Protein AF-A0A448WX41-F1 (afdb_monomer_lite)

Sequence (122 aa):
MADKPSLCRDSTMALTVKAGKEFLAGEKLGDVRAITNQLKKSEQSFKRSTTVDKTIAEARILLGKDFKLADTTTGRTLRDRAPKPVSVTPIGSKRGIKGKKVQGVKKAKLIDADPLDDYFSD

Organism: NCBI:txid117903

pLDDT: mean 71.47, std 14.33, range [44.09, 93.88]

Radius of gyration: 33.8 Å; chains: 1; bounding box: 69×79×62 Å

Secondary structure (DSSP, 8-state):
-PPPP---PPPHHHHHHHHHHHHTTT--TTTHHHHHHHHHHHHTT--S--HHHHHHHHHHHHH-TTS-PPPTTTT-PPP-PPPPP-------------------------------------

Foldseek 3Di:
DDDDDDDDDDDPVNVVVVVVCVVCVPPPPPCPVVVVVVVCVVVVPCPPPDPVNVVVVVCCVVVPPVDDDDDPVPPDDDPDDDDDPPPCPPPDDDDDDDDDDDDDDDDDDDDPDDDPPDDDDD

Structure (mmCIF, N/CA/C/O backbone):
data_AF-A0A448WX41-F1
#
_entry.id   AF-A0A448WX41-F1
#
loop_
_atom_site.group_PDB
_atom_site.id
_atom_site.type_symbol
_atom_site.label_atom_id
_atom_site.label_alt_id
_atom_site.label_comp_id
_atom_site.label_asym_id
_atom_site.label_entity_id
_atom_site.label_seq_id
_atom_site.pdbx_PDB_ins_code
_atom_site.Cartn_x
_atom_site.Cartn_y
_atom_site.Cartn_z
_atom_site.occupancy
_atom_site.B_iso_or_equiv
_atom_site.auth_seq_id
_atom_site.auth_comp_id
_atom_site.auth_asym_id
_atom_site.auth_atom_id
_atom_site.pdbx_PDB_model_num
ATOM 1 N N . MET A 1 1 ? -52.731 32.018 34.182 1.00 48.78 1 MET A N 1
ATOM 2 C CA . MET A 1 1 ? -51.654 31.134 34.669 1.00 48.78 1 MET A CA 1
ATOM 3 C C . MET A 1 1 ? -50.558 31.206 33.628 1.00 48.78 1 MET A C 1
ATOM 5 O O . MET A 1 1 ? -50.841 30.902 32.482 1.00 48.78 1 MET A O 1
ATOM 9 N N . ALA A 1 2 ? -49.401 31.775 33.965 1.00 69.75 2 ALA A N 1
ATOM 10 C CA . ALA A 1 2 ? -48.291 31.881 33.025 1.00 69.75 2 ALA A CA 1
ATOM 11 C C . ALA A 1 2 ? -47.506 30.569 33.068 1.00 69.75 2 ALA A C 1
ATOM 13 O O . ALA A 1 2 ? -46.973 30.210 34.123 1.00 69.75 2 ALA A O 1
ATOM 14 N N . ASP A 1 3 ? -47.491 29.850 31.950 1.00 77.06 3 ASP A N 1
ATOM 15 C CA . ASP A 1 3 ? -46.747 28.605 31.821 1.00 77.06 3 ASP A CA 1
ATOM 16 C C . ASP A 1 3 ? -45.253 28.891 31.955 1.00 77.06 3 ASP A C 1
ATOM 18 O O . ASP A 1 3 ? -44.693 29.789 31.321 1.00 77.06 3 ASP A O 1
ATOM 22 N N . LYS A 1 4 ? -44.609 28.160 32.862 1.00 80.06 4 LYS A N 1
ATOM 23 C CA . LYS A 1 4 ? -43.191 28.343 33.162 1.00 80.06 4 LYS A CA 1
ATOM 24 C C . LYS A 1 4 ? -42.368 27.760 32.008 1.00 80.06 4 LYS A C 1
ATOM 26 O O . LYS A 1 4 ? -42.649 26.637 31.589 1.00 80.06 4 LYS A O 1
ATOM 31 N N . PRO A 1 5 ? -41.340 28.469 31.512 1.00 80.56 5 PRO A N 1
ATOM 32 C CA . PRO A 1 5 ? -40.504 27.958 30.436 1.00 80.56 5 PRO A CA 1
ATOM 33 C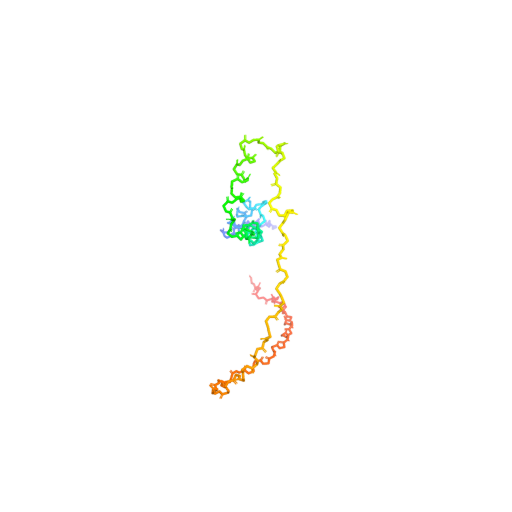 C . PRO A 1 5 ? -39.713 26.735 30.915 1.00 80.56 5 PRO A C 1
ATOM 35 O O . PRO A 1 5 ? -38.941 26.812 31.873 1.00 80.56 5 PRO A O 1
ATOM 38 N N . SER A 1 6 ? -39.903 25.603 30.236 1.00 78.56 6 SER A N 1
ATOM 39 C CA . SER A 1 6 ? -39.112 24.393 30.459 1.00 78.56 6 SER A CA 1
ATOM 40 C C . SER A 1 6 ? -37.741 24.559 29.803 1.00 78.56 6 SER A C 1
ATOM 42 O O . SER A 1 6 ? -37.610 24.545 28.580 1.00 78.56 6 SER A O 1
ATOM 44 N N . LEU A 1 7 ? -36.708 24.764 30.619 1.00 75.81 7 LEU A N 1
ATOM 45 C CA . LEU A 1 7 ? -35.321 24.800 30.161 1.00 75.81 7 LEU A CA 1
ATOM 46 C C . LEU A 1 7 ? -34.777 23.369 30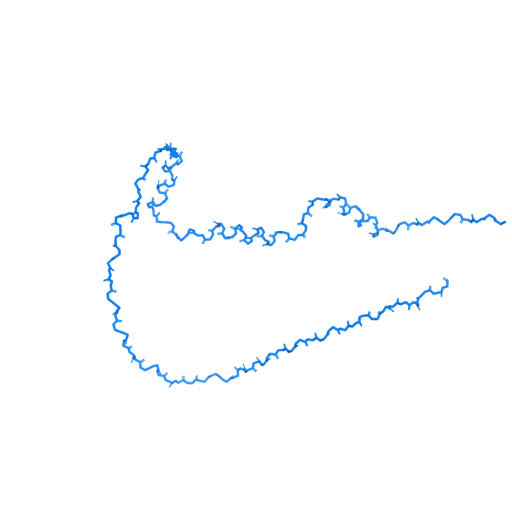.121 1.00 75.81 7 LEU A C 1
ATOM 48 O O . LEU A 1 7 ? -34.248 22.873 31.118 1.00 75.81 7 LEU A O 1
ATOM 52 N N . CYS A 1 8 ? -34.895 22.706 28.969 1.00 77.00 8 CYS A N 1
ATOM 53 C CA . CYS A 1 8 ? -34.225 21.429 28.741 1.00 77.00 8 CYS A CA 1
ATOM 54 C C . CYS A 1 8 ? -32.708 21.639 28.803 1.00 77.00 8 CYS A C 1
ATOM 56 O O . CYS A 1 8 ? -32.115 22.287 27.941 1.00 77.00 8 CYS A O 1
ATOM 58 N N . ARG A 1 9 ? -32.077 21.110 29.854 1.00 85.50 9 ARG A N 1
ATOM 59 C CA . ARG A 1 9 ? -30.620 21.051 29.949 1.00 85.50 9 ARG A CA 1
ATOM 60 C C . ARG A 1 9 ? -30.130 19.829 29.191 1.00 85.50 9 ARG A C 1
ATOM 62 O O . ARG A 1 9 ? -30.526 18.710 29.508 1.00 85.50 9 ARG A O 1
ATOM 69 N N . ASP A 1 10 ? -29.244 20.050 28.230 1.00 87.38 10 ASP A N 1
ATOM 70 C CA . ASP A 1 10 ? -28.531 18.953 27.590 1.00 87.38 10 ASP A CA 1
ATOM 71 C C . ASP A 1 10 ? -27.657 18.239 28.629 1.00 87.38 10 ASP A C 1
ATOM 73 O O . ASP A 1 10 ? -26.935 18.868 29.408 1.00 87.38 10 ASP A O 1
ATOM 77 N N . SER A 1 11 ? -27.723 16.908 28.641 1.00 92.81 11 SER A N 1
ATOM 78 C CA . SER A 1 11 ? -26.821 16.106 29.459 1.00 92.81 11 SER A CA 1
ATOM 79 C C . SER A 1 11 ? -25.395 16.200 28.915 1.00 92.81 11 SER A C 1
ATOM 81 O O . SER A 1 11 ? -25.166 16.400 27.719 1.00 92.81 11 SER A O 1
ATOM 83 N N . THR A 1 12 ? -24.412 16.003 29.789 1.00 93.12 12 THR A N 1
ATOM 84 C CA . THR A 1 12 ? -22.993 15.982 29.405 1.00 93.12 12 THR A CA 1
ATOM 85 C C . THR A 1 12 ? -22.715 14.980 28.282 1.00 93.12 12 THR A C 1
ATOM 87 O O . THR A 1 12 ? -21.948 15.286 27.375 1.00 93.12 12 THR A O 1
ATOM 90 N N . MET A 1 13 ? -23.395 13.829 28.280 1.00 93.75 13 MET A N 1
ATOM 91 C CA . MET A 1 13 ? -23.283 12.826 27.216 1.00 93.75 13 MET A CA 1
ATOM 92 C C . MET A 1 13 ? -23.858 13.312 25.875 1.00 93.75 13 MET A C 1
ATOM 94 O O . MET A 1 13 ? -23.304 13.032 24.815 1.00 93.75 13 MET A O 1
ATOM 98 N N . ALA A 1 14 ? -24.965 14.060 25.893 1.00 89.88 14 ALA A N 1
ATOM 99 C CA . ALA A 1 14 ? -25.533 14.620 24.669 1.00 89.88 14 ALA A CA 1
ATOM 100 C C . ALA A 1 14 ? -24.580 15.646 24.035 1.00 89.88 14 ALA A C 1
ATOM 102 O O . ALA A 1 14 ? -24.411 15.663 22.814 1.00 89.88 14 ALA A O 1
ATOM 103 N N . LEU A 1 15 ? -23.908 16.453 24.862 1.00 92.69 15 LEU A N 1
ATOM 104 C CA . LEU A 1 15 ? -22.913 17.424 24.408 1.00 92.69 15 LEU A CA 1
ATOM 105 C C . LEU A 1 15 ? -21.669 16.749 23.817 1.00 92.69 15 LEU A C 1
ATOM 107 O O . LEU A 1 15 ? -21.211 17.158 22.751 1.00 92.69 15 LEU A O 1
ATOM 111 N N . THR A 1 16 ? -21.148 15.687 24.441 1.00 93.88 16 THR A N 1
ATOM 112 C CA . THR A 1 16 ? -19.977 14.967 23.905 1.00 93.88 16 THR A CA 1
ATOM 113 C C . THR A 1 16 ? -20.281 14.264 22.588 1.00 93.88 16 THR A C 1
ATOM 115 O O . THR A 1 16 ? -19.435 14.251 21.697 1.00 93.88 16 THR A O 1
ATOM 118 N N . VAL A 1 17 ? -21.490 13.726 22.416 1.00 90.81 17 VAL A N 1
ATOM 119 C CA . VAL A 1 17 ? -21.910 13.117 21.146 1.00 90.81 17 VAL A CA 1
ATOM 120 C C . VAL A 1 17 ? -22.068 14.168 20.047 1.00 90.81 17 VAL A C 1
ATOM 122 O O . VAL A 1 17 ? -21.643 13.917 18.920 1.00 90.81 17 VAL A O 1
ATOM 125 N N . LYS A 1 18 ? -22.652 15.337 20.345 1.00 89.62 18 LYS A N 1
ATOM 126 C CA . LYS A 1 18 ? -22.742 16.451 19.382 1.00 89.62 18 LYS A CA 1
ATOM 127 C C . LYS A 1 18 ? -21.344 16.895 18.937 1.00 89.62 18 LYS A C 1
ATOM 129 O O . LYS A 1 18 ? -21.073 16.884 17.741 1.00 89.62 18 LYS A O 1
ATOM 134 N N . ALA A 1 19 ? -20.437 17.130 19.886 1.00 89.44 19 ALA A N 1
ATOM 135 C CA . ALA A 1 19 ? -19.048 17.476 19.590 1.00 89.44 19 ALA A CA 1
ATOM 136 C C . ALA A 1 19 ? -18.339 16.377 18.778 1.00 89.44 19 ALA A C 1
ATOM 138 O O . ALA A 1 19 ? -17.720 16.653 17.757 1.00 89.44 19 ALA A O 1
ATOM 139 N N . GLY A 1 20 ? -18.477 15.107 19.169 1.00 89.88 20 GLY A N 1
ATOM 140 C CA . GLY A 1 20 ? -17.880 13.981 18.446 1.00 89.88 20 GLY A CA 1
ATOM 141 C C . GLY A 1 20 ? -18.368 13.867 16.999 1.00 89.88 20 GLY A C 1
ATOM 142 O O . GLY A 1 20 ? -17.577 13.567 16.108 1.00 89.88 20 GLY A O 1
ATOM 143 N N . LYS A 1 21 ? -19.650 14.155 16.742 1.00 84.31 21 LYS A N 1
ATOM 144 C CA . LYS A 1 21 ? -20.205 14.201 15.380 1.00 84.31 21 LYS A CA 1
ATOM 145 C C . LYS A 1 21 ? -19.637 15.358 14.562 1.00 84.31 21 LYS A C 1
ATOM 147 O O . LYS A 1 21 ? -19.383 15.157 13.383 1.00 84.31 21 LYS A O 1
ATOM 152 N N . GLU A 1 22 ? -19.413 16.522 15.167 1.00 88.25 22 GLU A N 1
ATOM 153 C CA . GLU A 1 22 ? -18.771 17.667 14.503 1.00 88.25 22 GLU A CA 1
ATOM 154 C C . GLU A 1 22 ? -17.315 17.363 14.130 1.00 88.25 22 GLU A C 1
ATOM 156 O O . GLU A 1 22 ? -16.895 17.653 13.012 1.00 88.25 22 GLU A O 1
ATOM 161 N N . PHE A 1 23 ? -16.564 16.697 15.013 1.00 85.06 23 PHE A N 1
ATOM 162 C CA . PHE A 1 23 ? -15.184 16.287 14.727 1.00 85.06 23 PHE A CA 1
ATOM 163 C C . PHE A 1 23 ? -15.079 15.232 13.619 1.00 85.06 23 PHE A C 1
ATOM 165 O O . PHE A 1 23 ? -14.095 15.207 12.887 1.00 85.06 23 PHE A O 1
ATOM 172 N N . LEU A 1 24 ? -16.087 14.368 13.484 1.00 83.25 24 LEU A N 1
ATOM 173 C CA . LEU A 1 24 ? -16.095 13.247 12.537 1.00 83.25 24 LEU A CA 1
ATOM 174 C C . LEU A 1 24 ? -16.927 13.523 11.274 1.00 83.25 24 LEU A C 1
ATOM 176 O O . LEU A 1 24 ? -17.068 12.626 10.445 1.00 83.25 24 LEU A O 1
ATOM 180 N N . ALA A 1 25 ? -17.469 14.737 11.107 1.00 71.38 25 ALA A N 1
ATOM 181 C CA . ALA A 1 25 ? -18.545 15.095 10.169 1.00 71.38 25 ALA A CA 1
ATOM 182 C C . ALA A 1 25 ? -18.304 14.795 8.671 1.00 71.38 25 ALA A C 1
ATOM 184 O O . ALA A 1 25 ? -19.212 14.970 7.861 1.00 71.38 25 ALA A O 1
ATOM 185 N N . GLY A 1 26 ? -17.115 14.337 8.279 1.00 69.12 26 GLY A N 1
ATOM 186 C CA . GLY A 1 26 ? -16.804 13.932 6.907 1.00 69.12 26 GLY A CA 1
ATOM 187 C C . GLY A 1 26 ? -16.010 12.632 6.782 1.00 69.12 26 GLY A C 1
ATOM 188 O O . GLY A 1 26 ? -15.705 12.225 5.661 1.00 69.12 26 GLY A O 1
ATOM 189 N N . GLU A 1 27 ? -15.665 11.968 7.889 1.00 73.94 27 GLU A N 1
ATOM 190 C CA . GLU A 1 27 ? -14.822 10.774 7.846 1.00 73.94 27 GLU A CA 1
ATOM 191 C C . GLU A 1 27 ? -15.672 9.498 7.853 1.00 73.94 27 GLU A C 1
ATOM 193 O O . GLU A 1 27 ? -16.497 9.261 8.739 1.00 73.94 27 GLU A O 1
ATOM 198 N N . LYS A 1 28 ? -15.475 8.641 6.843 1.00 74.44 28 LYS A N 1
ATOM 199 C CA . LYS A 1 28 ? -16.152 7.343 6.761 1.00 74.44 28 LYS A CA 1
ATOM 200 C C . LYS A 1 28 ? -15.597 6.389 7.818 1.00 74.44 28 LYS A C 1
ATOM 202 O O . LYS A 1 28 ? -14.626 5.665 7.593 1.00 74.44 28 LYS A O 1
ATOM 207 N N . LEU A 1 29 ? -16.265 6.345 8.965 1.00 69.81 29 LEU A N 1
ATOM 208 C CA . LEU A 1 29 ? -16.042 5.342 10.003 1.00 69.81 29 LEU A CA 1
ATOM 209 C C . LEU A 1 29 ? -16.365 3.944 9.451 1.00 69.81 29 LEU A C 1
ATOM 211 O O . LEU A 1 29 ? -17.525 3.557 9.344 1.00 69.81 29 LEU A O 1
ATOM 215 N N . GLY A 1 30 ? -15.335 3.179 9.088 1.00 71.25 30 GLY A N 1
ATOM 216 C CA . GLY A 1 30 ? -15.483 1.774 8.684 1.00 71.25 30 GLY A CA 1
ATOM 217 C C . GLY A 1 30 ? -14.617 1.338 7.506 1.00 71.25 30 GLY A C 1
ATOM 218 O O . GLY A 1 30 ? -14.307 0.149 7.389 1.00 71.25 30 GLY A O 1
ATOM 219 N N . ASP A 1 31 ? -14.132 2.277 6.692 1.00 70.06 31 ASP A N 1
ATOM 220 C CA . ASP A 1 31 ? -13.353 1.938 5.495 1.00 70.06 31 ASP A CA 1
ATOM 221 C C . ASP A 1 31 ? -11.920 1.501 5.816 1.00 70.06 31 ASP A C 1
ATOM 223 O O . ASP A 1 31 ? -11.270 0.882 4.982 1.00 70.06 31 ASP A O 1
ATOM 227 N N . VAL A 1 32 ? -11.431 1.702 7.043 1.00 75.44 32 VAL A N 1
ATOM 228 C CA . VAL A 1 32 ? -10.064 1.330 7.453 1.00 75.44 32 VAL A CA 1
ATOM 229 C C . VAL A 1 32 ? -9.765 -0.153 7.189 1.00 75.44 32 VAL A C 1
ATOM 231 O O . VAL A 1 32 ? -8.664 -0.505 6.759 1.00 75.44 32 VAL A O 1
ATOM 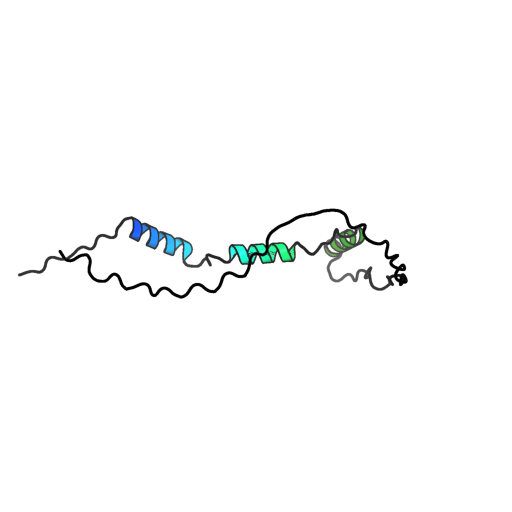234 N N . ARG A 1 33 ? -10.748 -1.050 7.364 1.00 76.44 33 ARG A N 1
ATOM 235 C CA . ARG A 1 33 ? -10.595 -2.486 7.048 1.00 76.44 33 ARG A CA 1
ATOM 236 C C . ARG A 1 33 ? -10.588 -2.761 5.542 1.00 76.44 33 ARG A C 1
ATOM 238 O O . ARG A 1 33 ? -9.863 -3.640 5.079 1.00 76.44 33 ARG A O 1
ATOM 245 N N . ALA A 1 34 ? -11.377 -2.019 4.772 1.00 76.12 34 ALA A N 1
ATOM 246 C CA . ALA A 1 34 ? -11.381 -2.118 3.316 1.00 76.12 34 ALA A CA 1
ATOM 247 C C . ALA A 1 34 ? -10.064 -1.584 2.729 1.00 76.12 34 ALA A C 1
ATOM 249 O O . ALA A 1 34 ? -9.434 -2.269 1.925 1.00 76.12 34 ALA A O 1
ATOM 250 N N . ILE A 1 35 ? -9.598 -0.434 3.216 1.00 78.19 35 ILE A N 1
ATOM 251 C CA . ILE A 1 35 ? -8.340 0.220 2.844 1.00 78.19 35 ILE A CA 1
ATOM 252 C C . ILE A 1 35 ? -7.147 -0.675 3.196 1.00 78.19 35 ILE A C 1
ATOM 254 O O . ILE A 1 35 ? -6.303 -0.931 2.345 1.00 78.19 35 ILE A O 1
ATOM 258 N N . THR A 1 36 ? -7.096 -1.249 4.403 1.00 77.44 36 THR A N 1
ATOM 259 C CA . THR A 1 36 ? -6.009 -2.179 4.780 1.00 77.44 36 THR A CA 1
ATOM 260 C C . THR A 1 36 ? -5.996 -3.453 3.937 1.00 77.44 36 THR A C 1
ATOM 262 O O . THR A 1 36 ? -4.923 -3.950 3.601 1.00 77.44 36 THR A O 1
ATOM 265 N N . ASN A 1 37 ? -7.157 -3.976 3.536 1.00 77.75 37 ASN A N 1
ATOM 266 C CA . ASN A 1 37 ? -7.223 -5.112 2.615 1.00 77.75 37 ASN A CA 1
ATOM 267 C C . ASN A 1 37 ? -6.794 -4.743 1.187 1.00 77.75 37 ASN A C 1
ATOM 269 O O . ASN A 1 37 ? -6.190 -5.571 0.506 1.00 77.75 37 ASN A O 1
ATOM 273 N N . GLN A 1 38 ? -7.091 -3.528 0.727 1.00 77.12 38 GLN A N 1
ATOM 274 C CA . GLN A 1 38 ? -6.637 -3.023 -0.571 1.00 77.12 38 GLN A CA 1
ATOM 275 C C . GLN A 1 38 ? -5.121 -2.795 -0.581 1.00 77.12 38 GLN A C 1
ATOM 277 O O . GLN A 1 38 ? -4.458 -3.282 -1.492 1.00 77.12 38 GLN A O 1
ATOM 282 N N . LEU A 1 39 ? -4.571 -2.178 0.469 1.00 73.75 39 LEU A N 1
ATOM 283 C CA . LEU A 1 39 ? -3.130 -1.972 0.656 1.00 73.75 39 LEU A CA 1
ATOM 284 C C . LEU A 1 39 ? -2.366 -3.300 0.692 1.00 73.75 39 LEU A C 1
ATOM 286 O O . LEU A 1 39 ? -1.390 -3.480 -0.033 1.00 73.75 39 LEU A O 1
ATOM 290 N N . LYS A 1 40 ? -2.865 -4.281 1.457 1.00 74.19 40 LYS A N 1
ATOM 291 C CA . LYS A 1 40 ? -2.279 -5.628 1.473 1.00 74.19 40 LYS A CA 1
ATOM 292 C C . LYS A 1 40 ? -2.301 -6.251 0.087 1.00 74.19 40 LYS A C 1
ATOM 294 O O . LYS A 1 40 ? -1.268 -6.712 -0.367 1.00 74.19 40 LYS A O 1
ATOM 299 N N . LYS A 1 41 ? -3.427 -6.204 -0.633 1.00 68.12 41 LYS A N 1
ATOM 300 C CA . LYS A 1 41 ? -3.516 -6.738 -2.005 1.00 68.12 41 LYS A CA 1
ATOM 301 C C . LYS A 1 41 ? -2.589 -6.024 -2.993 1.00 68.12 41 LYS A C 1
ATOM 303 O O . LYS A 1 41 ? -2.061 -6.697 -3.875 1.00 68.12 41 LYS A O 1
ATOM 308 N N . SER A 1 42 ? -2.358 -4.717 -2.847 1.00 63.88 42 SER A N 1
ATOM 309 C CA . SER A 1 42 ? -1.368 -4.001 -3.662 1.00 63.88 42 SER A CA 1
ATOM 310 C C . SER A 1 42 ? 0.076 -4.376 -3.316 1.00 63.88 42 SER A C 1
ATOM 312 O O . SER A 1 42 ? 0.917 -4.403 -4.208 1.00 63.88 42 SER A O 1
ATOM 314 N N . GLU A 1 43 ? 0.367 -4.745 -2.066 1.00 61.06 43 GLU A N 1
ATOM 315 C CA . GLU A 1 43 ? 1.703 -5.196 -1.651 1.00 61.06 43 GLU A CA 1
ATOM 316 C C . GLU A 1 43 ? 1.959 -6.693 -1.923 1.00 61.06 43 GLU A C 1
ATOM 318 O O . GLU A 1 43 ? 3.105 -7.117 -2.081 1.00 61.06 43 GLU A O 1
ATOM 323 N N . GLN A 1 44 ? 0.913 -7.520 -2.032 1.00 54.88 44 GLN A N 1
ATOM 324 C CA . GLN A 1 44 ? 1.040 -8.985 -2.003 1.00 54.88 44 GLN A CA 1
ATOM 325 C C . GLN A 1 44 ? 1.418 -9.673 -3.322 1.00 54.88 44 GLN A C 1
ATOM 327 O O . GLN A 1 44 ? 1.368 -10.902 -3.381 1.00 54.88 44 GLN A O 1
ATOM 332 N N . SER A 1 45 ? 1.804 -8.957 -4.381 1.00 51.84 45 SER A N 1
ATOM 333 C CA . SER A 1 45 ? 2.122 -9.611 -5.666 1.00 51.84 45 SER A CA 1
ATOM 334 C C . SER A 1 45 ? 3.584 -9.573 -6.098 1.00 51.84 45 SER A C 1
ATOM 336 O O . SER A 1 45 ? 3.917 -10.149 -7.133 1.00 51.84 45 SER A O 1
ATOM 338 N N . PHE A 1 46 ? 4.499 -9.053 -5.279 1.00 54.59 46 PHE A N 1
ATOM 339 C CA . PHE A 1 46 ? 5.923 -9.284 -5.517 1.00 54.59 46 PHE A CA 1
ATOM 340 C C . PHE A 1 46 ? 6.326 -10.635 -4.915 1.00 54.59 46 PHE A C 1
ATOM 342 O O . PHE A 1 46 ? 6.951 -10.715 -3.856 1.00 54.59 46 PHE A O 1
ATOM 349 N N . LYS A 1 47 ? 5.981 -11.739 -5.600 1.00 66.94 47 LYS A N 1
ATOM 350 C CA . LYS A 1 47 ? 6.747 -12.994 -5.456 1.00 66.94 47 LYS A CA 1
ATOM 351 C C . LYS A 1 47 ? 8.213 -12.586 -5.555 1.00 66.94 47 LYS A C 1
ATOM 353 O O . LYS A 1 47 ? 8.526 -11.946 -6.551 1.00 66.94 47 LYS A O 1
ATOM 358 N N . ARG A 1 48 ? 9.032 -12.870 -4.523 1.00 68.38 48 ARG A N 1
ATOM 359 C CA . ARG A 1 48 ? 10.443 -12.436 -4.384 1.00 68.38 48 ARG A CA 1
ATOM 360 C C . ARG A 1 48 ? 11.021 -12.047 -5.741 1.00 68.38 48 ARG A C 1
ATOM 362 O O . ARG A 1 48 ? 11.335 -12.937 -6.531 1.00 68.38 48 ARG A O 1
ATOM 369 N N . SER A 1 49 ? 11.042 -10.743 -6.022 1.00 68.38 49 SER A N 1
ATOM 370 C CA . SER A 1 49 ? 11.401 -10.256 -7.349 1.00 68.38 49 SER A CA 1
ATOM 371 C C . SER A 1 49 ? 12.779 -10.793 -7.698 1.00 68.38 49 SER A C 1
ATOM 373 O O . SER A 1 49 ? 13.684 -10.808 -6.850 1.00 68.38 49 SER A O 1
ATOM 375 N N . THR A 1 50 ? 12.926 -11.308 -8.917 1.00 82.12 50 THR A N 1
ATOM 376 C CA . THR A 1 50 ? 14.237 -11.776 -9.350 1.00 82.12 50 T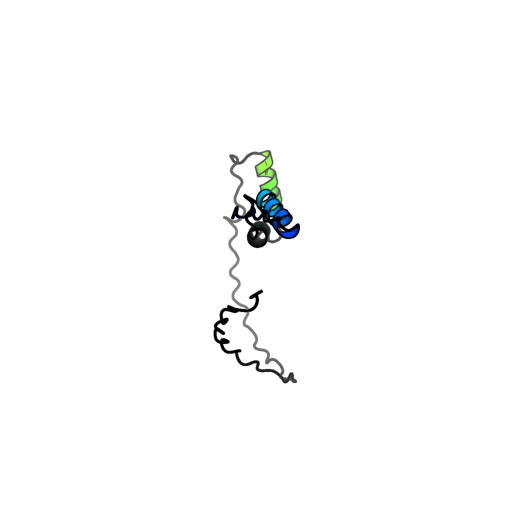HR A CA 1
ATOM 377 C C . THR A 1 50 ? 15.169 -10.569 -9.420 1.00 82.12 50 THR A C 1
ATOM 379 O O . THR A 1 50 ? 14.722 -9.434 -9.590 1.00 82.12 50 THR A O 1
ATOM 382 N N . THR A 1 51 ? 16.474 -10.778 -9.258 1.00 87.31 51 THR A N 1
ATOM 383 C CA . THR A 1 51 ? 17.450 -9.676 -9.289 1.00 87.31 51 THR A CA 1
ATOM 384 C C . THR A 1 51 ? 17.335 -8.853 -10.578 1.00 87.31 51 THR A C 1
ATOM 386 O O . THR A 1 51 ? 17.478 -7.637 -10.540 1.00 87.31 51 THR A O 1
ATOM 389 N N . VAL A 1 52 ? 16.971 -9.503 -11.690 1.00 84.44 52 VAL A N 1
ATOM 390 C CA . VAL A 1 52 ? 16.739 -8.855 -12.986 1.00 84.44 52 VAL A CA 1
ATOM 391 C C . VAL A 1 52 ? 15.547 -7.889 -12.934 1.00 84.44 52 VAL A C 1
ATOM 393 O O . VAL A 1 52 ? 15.648 -6.760 -13.411 1.00 84.44 52 VAL A O 1
ATOM 396 N N . ASP A 1 53 ? 14.445 -8.266 -12.282 1.00 85.12 53 ASP A N 1
ATOM 397 C CA . ASP A 1 53 ? 13.268 -7.394 -12.151 1.00 85.12 53 ASP A CA 1
ATOM 398 C C . ASP A 1 53 ? 13.588 -6.128 -11.343 1.00 85.12 53 ASP A C 1
ATOM 400 O O . ASP A 1 53 ? 13.112 -5.040 -11.670 1.00 85.12 53 ASP A O 1
ATOM 404 N N . LYS A 1 54 ? 14.437 -6.257 -10.313 1.00 88.06 54 LYS A N 1
ATOM 405 C CA . LYS A 1 54 ? 14.913 -5.117 -9.511 1.00 88.06 54 LYS A CA 1
ATOM 406 C C . LYS A 1 54 ? 15.757 -4.163 -10.349 1.00 88.06 54 LYS A C 1
ATOM 408 O O . LYS A 1 54 ? 15.473 -2.971 -10.372 1.00 88.06 54 LYS A O 1
ATOM 413 N N . THR A 1 55 ? 16.708 -4.695 -11.118 1.00 89.00 55 THR A N 1
ATOM 414 C CA . THR A 1 55 ? 17.529 -3.871 -12.019 1.00 89.00 55 THR A CA 1
ATOM 415 C C . THR A 1 55 ? 16.695 -3.162 -13.087 1.00 89.00 55 THR A C 1
ATOM 417 O O . THR A 1 55 ? 16.973 -2.014 -13.416 1.00 89.00 55 THR A O 1
ATOM 420 N N . ILE A 1 56 ? 15.624 -3.788 -13.591 1.00 86.75 56 ILE A N 1
ATOM 421 C CA . ILE A 1 56 ? 14.703 -3.152 -14.547 1.00 86.75 56 ILE A CA 1
ATOM 422 C C . ILE A 1 56 ? 13.927 -2.011 -13.880 1.00 86.75 56 ILE A C 1
ATOM 424 O O . ILE A 1 56 ? 13.734 -0.960 -14.491 1.00 86.75 56 ILE A O 1
ATOM 428 N N . ALA A 1 57 ? 13.473 -2.198 -12.638 1.00 85.94 57 ALA A N 1
ATOM 429 C CA . ALA A 1 57 ? 12.771 -1.157 -11.894 1.00 85.94 57 ALA A CA 1
ATOM 430 C C . ALA A 1 57 ? 13.670 0.063 -11.631 1.00 85.94 57 ALA A C 1
ATOM 432 O O . ALA A 1 57 ? 13.245 1.190 -11.874 1.00 85.94 57 ALA A O 1
ATOM 433 N N . GLU A 1 58 ? 14.917 -0.159 -11.217 1.00 88.62 58 GLU A N 1
ATOM 434 C CA . GLU A 1 58 ? 15.912 0.903 -11.016 1.00 88.62 58 GLU A CA 1
ATOM 435 C C . GLU A 1 58 ? 16.247 1.621 -12.330 1.00 88.62 58 GLU A C 1
ATOM 437 O O . GLU A 1 58 ? 16.230 2.850 -12.399 1.00 88.62 58 GLU A O 1
ATOM 442 N N . ALA A 1 59 ? 16.452 0.868 -13.413 1.00 88.94 59 ALA A N 1
ATOM 443 C CA . ALA A 1 59 ? 16.733 1.431 -14.729 1.00 88.94 59 ALA A CA 1
ATOM 444 C C . ALA A 1 59 ? 15.584 2.306 -15.255 1.00 88.94 59 ALA A C 1
ATOM 446 O O . ALA A 1 59 ? 15.840 3.364 -15.820 1.00 88.94 59 ALA A O 1
ATOM 447 N N . ARG A 1 60 ? 14.319 1.929 -15.026 1.00 88.06 60 ARG A N 1
ATOM 448 C CA . ARG A 1 60 ? 13.156 2.757 -15.406 1.00 88.06 60 ARG A CA 1
ATOM 449 C C . ARG A 1 60 ? 13.108 4.096 -14.674 1.00 88.06 60 ARG A C 1
ATOM 451 O O . ARG A 1 60 ? 12.592 5.063 -15.226 1.00 88.06 60 ARG A O 1
ATOM 458 N N . ILE A 1 61 ? 13.611 4.149 -13.442 1.00 90.75 61 ILE A N 1
ATOM 459 C CA . ILE A 1 61 ? 13.695 5.393 -12.668 1.00 90.75 61 ILE A CA 1
ATOM 460 C C . ILE A 1 61 ? 14.800 6.290 -13.240 1.00 90.75 61 ILE A C 1
ATOM 462 O O . ILE A 1 61 ? 14.588 7.489 -13.385 1.00 90.75 61 ILE A O 1
ATOM 466 N N . LEU A 1 62 ? 15.948 5.712 -13.603 1.00 91.06 62 LEU A N 1
ATOM 467 C CA . LEU A 1 62 ? 17.111 6.458 -14.097 1.00 91.06 62 LEU A CA 1
ATOM 468 C C . LEU A 1 62 ? 16.974 6.932 -15.551 1.00 91.06 62 LEU A C 1
ATOM 470 O O . LEU A 1 62 ? 17.336 8.059 -15.867 1.00 91.06 62 LEU A O 1
ATOM 474 N N . LEU A 1 63 ? 16.479 6.067 -16.438 1.00 90.31 63 LEU A N 1
ATOM 475 C CA . LEU A 1 63 ? 16.404 6.312 -17.886 1.00 90.31 63 LEU A CA 1
ATOM 476 C C . LEU A 1 63 ? 15.038 6.859 -18.332 1.00 90.31 63 LEU A C 1
ATOM 478 O O . LEU A 1 63 ? 14.872 7.224 -19.493 1.00 90.31 63 LEU A O 1
ATOM 482 N N . GLY A 1 64 ? 14.060 6.912 -17.423 1.00 84.50 64 GLY A N 1
ATOM 483 C CA . GLY A 1 64 ? 12.687 7.295 -17.733 1.00 84.50 64 GLY A CA 1
ATOM 484 C C . GLY A 1 64 ? 11.885 6.184 -18.423 1.00 84.50 64 GLY A C 1
ATOM 485 O O . GLY A 1 64 ? 12.403 5.149 -18.843 1.00 84.50 64 GLY A O 1
ATOM 486 N N . LYS A 1 65 ? 10.567 6.392 -18.523 1.00 81.12 65 LYS A N 1
ATOM 487 C CA . LYS A 1 65 ? 9.613 5.404 -19.070 1.00 81.12 65 LYS A CA 1
ATOM 488 C C . LYS A 1 65 ? 9.703 5.242 -20.589 1.00 81.12 65 LYS A C 1
ATOM 490 O O . LYS A 1 65 ? 9.210 4.248 -21.116 1.00 81.12 65 LYS A O 1
ATOM 495 N N . ASP A 1 66 ? 10.327 6.199 -21.265 1.00 82.06 66 ASP A N 1
ATOM 496 C CA . ASP A 1 66 ? 10.405 6.248 -22.726 1.00 82.06 66 ASP A CA 1
ATOM 497 C C . ASP A 1 66 ? 11.466 5.285 -23.278 1.00 82.06 66 ASP A C 1
ATOM 499 O O . ASP A 1 66 ? 11.446 4.920 -24.457 1.00 82.06 66 ASP A O 1
ATOM 503 N N . PHE A 1 67 ? 12.369 4.810 -22.413 1.00 79.75 67 PHE A N 1
ATOM 504 C CA . PHE A 1 67 ? 13.375 3.827 -22.773 1.00 79.75 67 PHE A CA 1
ATOM 505 C C . PHE A 1 67 ? 12.768 2.416 -22.792 1.00 79.75 67 PHE A C 1
ATOM 507 O O . PHE A 1 67 ? 12.354 1.867 -21.767 1.00 79.75 67 PHE A O 1
ATOM 514 N N . LYS A 1 68 ? 12.716 1.801 -23.979 1.00 81.44 68 LYS A N 1
ATOM 515 C CA . LYS A 1 68 ? 12.191 0.441 -24.164 1.00 81.44 68 LYS A CA 1
ATOM 516 C C . LYS A 1 68 ? 13.188 -0.589 -23.630 1.00 81.44 68 LYS A C 1
ATOM 518 O O . LYS A 1 68 ? 14.105 -0.998 -24.336 1.00 81.44 68 LYS A O 1
ATOM 523 N N . LEU A 1 69 ? 13.004 -1.018 -22.382 1.00 76.75 69 LEU A N 1
ATOM 524 C CA . LEU A 1 69 ? 13.745 -2.148 -21.820 1.00 76.75 69 LEU A CA 1
ATOM 525 C C . LEU A 1 69 ? 13.218 -3.470 -22.394 1.00 76.75 69 LEU A C 1
ATOM 527 O O . LEU A 1 69 ? 12.008 -3.661 -22.515 1.00 76.75 69 LEU A O 1
ATOM 5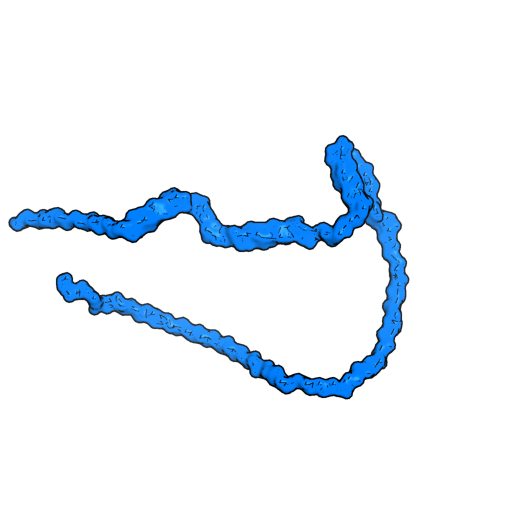31 N N . ALA A 1 70 ? 14.135 -4.379 -22.730 1.00 73.88 70 ALA A N 1
ATOM 532 C CA . ALA A 1 70 ? 13.796 -5.701 -23.243 1.00 73.88 70 ALA A CA 1
ATOM 533 C C . ALA A 1 70 ? 12.983 -6.507 -22.215 1.00 73.88 70 ALA A C 1
ATOM 535 O O . ALA A 1 70 ? 13.314 -6.540 -21.028 1.00 73.88 70 ALA A O 1
ATOM 536 N N . ASP A 1 71 ? 11.923 -7.167 -22.682 1.00 75.94 71 ASP A N 1
ATOM 537 C CA . ASP A 1 71 ? 11.074 -8.015 -21.848 1.00 75.94 71 ASP A CA 1
ATOM 538 C C . ASP A 1 71 ? 11.751 -9.372 -21.613 1.00 75.94 71 ASP A C 1
ATOM 540 O O . ASP A 1 71 ? 11.980 -10.151 -22.542 1.00 75.94 71 ASP A O 1
ATOM 544 N N . THR A 1 72 ? 12.045 -9.662 -20.348 1.00 74.69 72 THR A N 1
ATOM 545 C CA . THR A 1 72 ? 12.749 -10.869 -19.893 1.00 74.69 72 THR A CA 1
ATOM 546 C C . THR A 1 72 ? 11.930 -12.151 -20.044 1.00 74.69 72 THR A C 1
ATOM 548 O O . THR A 1 72 ? 12.469 -13.249 -19.872 1.00 74.69 72 THR A O 1
ATOM 551 N N . THR A 1 73 ? 10.640 -12.042 -20.364 1.00 73.69 73 THR A N 1
ATOM 552 C CA . THR A 1 73 ? 9.721 -13.182 -20.460 1.00 73.69 73 THR A CA 1
ATOM 553 C C . THR A 1 73 ? 9.478 -13.657 -21.891 1.00 73.69 73 THR A C 1
ATOM 555 O O . THR A 1 73 ? 9.213 -14.840 -22.096 1.00 73.69 73 THR A O 1
ATOM 558 N N . THR A 1 74 ? 9.656 -12.786 -22.888 1.00 76.69 74 THR A N 1
ATOM 559 C CA . THR A 1 74 ? 9.277 -13.047 -24.293 1.00 76.69 74 THR A CA 1
ATOM 560 C C . THR A 1 74 ? 10.002 -14.222 -24.958 1.00 76.69 74 THR A C 1
ATOM 562 O O . THR A 1 74 ? 9.451 -14.841 -25.862 1.00 76.69 74 THR A O 1
ATOM 565 N N . GLY A 1 75 ? 11.206 -14.579 -24.504 1.00 70.69 75 GLY A N 1
ATO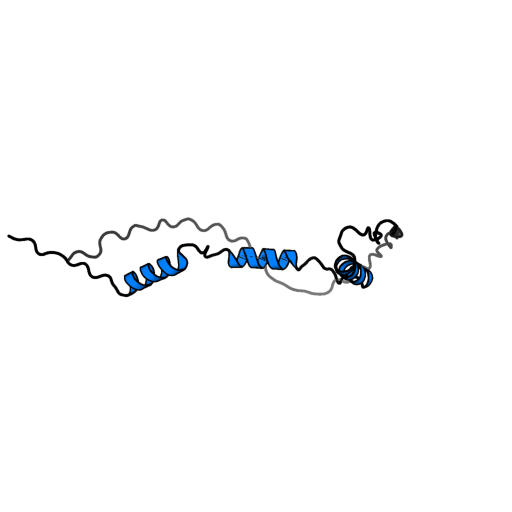M 566 C CA . GLY A 1 75 ? 11.987 -15.697 -25.056 1.00 70.69 75 GLY A CA 1
ATOM 567 C C . GLY A 1 75 ? 12.016 -16.959 -24.192 1.00 70.69 75 GLY A C 1
ATOM 568 O O . GLY A 1 75 ? 12.703 -17.922 -24.532 1.00 70.69 75 GLY A O 1
ATOM 569 N N . ARG A 1 76 ? 11.338 -16.969 -23.039 1.00 71.88 76 ARG A N 1
ATOM 570 C CA . ARG A 1 76 ? 11.516 -18.018 -22.029 1.00 71.88 76 ARG A CA 1
ATOM 571 C C . ARG A 1 76 ? 10.439 -19.089 -22.169 1.00 71.88 76 ARG A C 1
ATOM 573 O O . ARG A 1 76 ? 9.463 -19.106 -21.426 1.00 71.88 76 ARG A O 1
ATOM 580 N N . THR A 1 77 ? 10.623 -20.011 -23.108 1.00 77.44 77 THR A N 1
ATOM 581 C CA . THR A 1 77 ? 9.771 -21.203 -23.174 1.00 77.44 77 THR A CA 1
ATOM 582 C C . THR A 1 77 ? 10.118 -22.140 -22.015 1.00 77.44 77 THR A C 1
ATOM 584 O O . THR A 1 77 ? 11.283 -22.467 -21.761 1.00 77.44 77 THR A O 1
ATOM 587 N N . LEU A 1 78 ? 9.107 -22.539 -21.242 1.00 75.62 78 LEU A N 1
ATOM 588 C CA . LEU A 1 78 ? 9.283 -23.593 -20.250 1.00 75.62 78 LEU A CA 1
ATOM 589 C C . LEU A 1 78 ? 9.499 -24.906 -21.000 1.00 75.62 78 LEU A C 1
ATOM 591 O O . LEU A 1 78 ? 8.795 -25.206 -21.958 1.00 75.62 78 LEU A O 1
ATOM 595 N N . ARG A 1 79 ? 10.484 -25.698 -20.568 1.00 80.50 79 ARG A N 1
ATOM 596 C CA . ARG A 1 79 ? 10.600 -27.074 -21.051 1.00 80.50 79 ARG A CA 1
ATOM 597 C C . ARG A 1 79 ? 9.388 -27.842 -20.544 1.00 80.50 79 ARG A C 1
ATOM 599 O O . ARG A 1 79 ? 9.245 -27.987 -19.327 1.00 80.50 79 ARG A O 1
ATOM 606 N N . ASP A 1 80 ? 8.577 -28.352 -21.460 1.00 79.06 80 ASP A N 1
ATOM 607 C CA . ASP A 1 80 ? 7.491 -29.264 -21.130 1.00 79.06 80 ASP A CA 1
ATOM 608 C C . ASP A 1 80 ? 8.089 -30.518 -20.497 1.00 79.06 80 ASP A C 1
ATOM 610 O O . ASP A 1 80 ? 8.714 -31.362 -21.142 1.00 79.06 80 ASP A O 1
ATOM 614 N N . ARG A 1 81 ? 7.972 -30.608 -19.173 1.00 80.12 81 ARG A N 1
ATOM 615 C CA . ARG A 1 81 ? 8.315 -31.825 -18.449 1.00 80.12 81 ARG A CA 1
ATOM 616 C C . ARG A 1 81 ? 7.091 -32.718 -18.491 1.00 80.12 81 ARG A C 1
ATOM 618 O O . ARG A 1 81 ? 6.067 -32.368 -17.909 1.00 80.12 81 ARG A O 1
ATOM 625 N N . ALA A 1 82 ? 7.223 -33.876 -19.133 1.00 81.94 82 ALA A N 1
ATOM 626 C CA . ALA A 1 82 ? 6.239 -34.939 -19.002 1.00 81.94 82 ALA A CA 1
ATOM 627 C C . ALA A 1 82 ? 5.972 -35.201 -17.504 1.00 81.94 82 ALA A C 1
ATOM 629 O O . ALA A 1 82 ? 6.927 -35.216 -16.710 1.00 81.94 82 ALA A O 1
ATOM 630 N N . PRO A 1 83 ? 4.703 -35.363 -17.090 1.00 80.31 83 PRO A N 1
ATOM 631 C CA . PRO A 1 83 ? 4.383 -35.648 -15.702 1.00 80.31 83 PRO A CA 1
ATOM 632 C C . PRO A 1 83 ? 5.093 -36.939 -15.296 1.00 80.31 83 PRO A C 1
ATOM 634 O O . PRO A 1 83 ? 4.984 -37.962 -15.973 1.00 80.31 83 PRO A O 1
ATOM 637 N N . LYS A 1 84 ? 5.856 -36.892 -14.198 1.00 78.56 84 LYS A N 1
ATOM 638 C CA . LYS A 1 84 ? 6.454 -38.108 -13.642 1.00 78.56 84 LYS A CA 1
ATOM 639 C C . LYS A 1 84 ? 5.313 -39.067 -13.283 1.00 78.56 84 LYS A C 1
ATOM 641 O O . LYS A 1 84 ? 4.346 -38.606 -12.672 1.00 78.56 84 LYS A O 1
ATOM 646 N N . PRO A 1 85 ? 5.406 -40.362 -13.632 1.00 78.06 85 PRO A N 1
ATOM 647 C CA . PRO A 1 85 ? 4.391 -41.325 -13.242 1.00 78.06 85 PRO A CA 1
ATOM 648 C C . PRO A 1 85 ? 4.283 -41.309 -11.718 1.00 78.06 85 PRO A C 1
ATOM 650 O O . PRO A 1 85 ? 5.275 -41.486 -11.008 1.00 78.06 85 PRO A O 1
ATOM 653 N N . VAL A 1 86 ? 3.081 -41.021 -11.225 1.00 76.12 86 VAL A N 1
ATOM 654 C CA . VAL A 1 86 ? 2.778 -41.045 -9.798 1.00 76.12 86 VAL A CA 1
ATOM 655 C C . VAL A 1 86 ? 2.810 -42.514 -9.393 1.00 76.12 86 VAL A C 1
ATOM 657 O O . VAL A 1 86 ? 1.874 -43.257 -9.679 1.00 76.12 86 VAL A O 1
ATOM 660 N N . SER A 1 87 ? 3.908 -42.974 -8.792 1.00 75.69 87 SER A N 1
ATOM 661 C CA . SER A 1 87 ? 3.908 -44.281 -8.149 1.00 75.69 87 SER A CA 1
ATOM 662 C C . SER A 1 87 ? 2.952 -44.193 -6.965 1.00 75.69 87 SER A C 1
ATOM 664 O O . SER A 1 87 ? 3.202 -43.499 -5.980 1.00 75.69 87 SER A O 1
ATOM 666 N N . VAL A 1 88 ? 1.806 -44.858 -7.094 1.00 66.75 88 VAL A N 1
ATOM 667 C CA . VAL A 1 88 ? 0.847 -45.042 -6.008 1.00 66.75 88 VAL A CA 1
ATOM 668 C C . VAL A 1 88 ? 1.496 -46.002 -5.018 1.00 66.75 88 VAL A C 1
ATOM 670 O O . VAL A 1 88 ? 1.278 -47.209 -5.063 1.00 66.75 88 VAL A O 1
ATOM 673 N N . THR A 1 89 ? 2.361 -45.494 -4.144 1.00 67.88 89 THR A N 1
ATOM 674 C CA . THR A 1 89 ? 2.689 -46.234 -2.931 1.00 67.88 89 THR A CA 1
ATOM 675 C C . THR A 1 89 ? 1.432 -46.212 -2.060 1.00 67.88 89 THR A C 1
ATOM 677 O O . THR A 1 89 ? 0.898 -45.133 -1.784 1.00 67.88 89 THR A O 1
ATOM 680 N N . PRO A 1 90 ? 0.884 -47.375 -1.666 1.00 62.22 90 PRO A N 1
ATOM 681 C CA . PRO A 1 90 ? -0.280 -47.402 -0.802 1.00 62.22 90 PRO A CA 1
ATOM 682 C C . PRO A 1 90 ? 0.086 -46.717 0.513 1.00 62.22 90 PRO A C 1
ATOM 684 O O . PRO A 1 90 ? 0.988 -47.147 1.233 1.00 62.22 90 PRO A O 1
ATOM 687 N N . ILE A 1 91 ? -0.616 -45.618 0.794 1.00 58.28 91 ILE A N 1
ATOM 688 C CA . ILE A 1 91 ? -0.597 -44.922 2.076 1.00 58.28 91 ILE A CA 1
ATOM 689 C C . ILE A 1 91 ? -0.939 -45.966 3.134 1.00 58.28 91 ILE A C 1
ATOM 691 O O . ILE A 1 91 ? -2.075 -46.433 3.226 1.00 58.28 91 ILE A O 1
ATOM 695 N N . GLY A 1 92 ? 0.077 -46.375 3.893 1.00 53.12 92 GLY A N 1
ATOM 696 C CA . GLY A 1 92 ? -0.070 -47.310 4.990 1.00 53.12 92 GLY A CA 1
ATOM 697 C C . GLY A 1 92 ? -1.132 -46.796 5.951 1.00 53.12 92 GLY A C 1
ATOM 698 O O . GLY A 1 92 ? -0.938 -45.807 6.656 1.00 53.12 92 GLY A O 1
ATOM 699 N N . SER A 1 93 ? -2.268 -47.482 5.984 1.00 55.16 93 SER A N 1
ATOM 700 C CA . SER A 1 93 ? -3.291 -47.311 7.000 1.00 55.16 93 SER A CA 1
ATOM 701 C C . SER A 1 93 ? -2.670 -47.598 8.363 1.00 55.16 93 SER A C 1
ATOM 703 O O . SER A 1 93 ? -2.305 -48.745 8.626 1.00 55.16 93 SER A O 1
ATOM 705 N N . LYS A 1 94 ? -2.566 -46.603 9.249 1.00 56.16 94 LYS A N 1
ATOM 706 C CA . LYS A 1 94 ? -2.480 -46.850 10.695 1.00 56.16 94 LYS A CA 1
ATOM 707 C C . LYS A 1 94 ? -2.858 -45.604 11.511 1.00 56.16 94 LYS A C 1
ATOM 709 O O . LYS A 1 94 ? -2.050 -44.715 11.724 1.00 56.16 94 LYS A O 1
ATOM 714 N N . ARG A 1 95 ? -4.072 -45.702 12.071 1.00 49.34 95 ARG A N 1
ATOM 715 C CA . ARG A 1 95 ? -4.495 -45.272 13.421 1.00 49.34 95 ARG A CA 1
ATOM 716 C C . ARG A 1 95 ? -4.905 -43.801 13.640 1.00 49.34 95 ARG A C 1
ATOM 718 O O . ARG A 1 95 ? -4.122 -42.978 14.077 1.00 49.34 95 ARG A O 1
ATOM 725 N N . GLY A 1 96 ? -6.215 -43.568 13.490 1.00 50.78 96 GLY A N 1
ATOM 726 C CA . GLY A 1 96 ? -7.096 -43.172 14.600 1.00 50.78 96 GLY A CA 1
ATOM 727 C C . GLY A 1 96 ? -7.081 -41.717 15.077 1.00 50.78 96 GLY A C 1
ATOM 728 O O . GLY A 1 96 ? -6.349 -41.389 15.999 1.00 50.78 96 GLY A O 1
ATOM 729 N N . ILE A 1 97 ? -8.036 -40.911 14.598 1.00 49.75 97 ILE A N 1
ATOM 730 C CA . ILE A 1 97 ? -8.594 -39.781 15.362 1.00 49.75 97 ILE A CA 1
ATOM 731 C C . ILE A 1 97 ? -10.122 -39.842 15.237 1.00 49.75 97 ILE A C 1
ATOM 733 O O . ILE A 1 97 ? -10.687 -39.686 14.156 1.00 49.75 97 ILE A O 1
ATOM 737 N N . LYS A 1 98 ? -10.790 -40.148 16.354 1.00 50.59 98 LYS A N 1
ATOM 738 C CA . LYS A 1 98 ? -12.249 -40.097 16.509 1.00 50.59 98 LYS A CA 1
ATOM 739 C C . LYS A 1 98 ? -12.685 -38.652 16.807 1.00 50.59 98 LYS A C 1
ATOM 741 O O . LYS A 1 98 ? -12.089 -38.010 17.663 1.00 50.59 98 LYS A O 1
ATOM 746 N N . GLY A 1 99 ? -13.800 -38.222 16.206 1.00 44.41 99 GLY A N 1
ATOM 747 C CA . GLY A 1 99 ? -14.579 -37.027 16.586 1.00 44.41 99 GLY A CA 1
ATOM 748 C C . GLY A 1 99 ? -14.245 -35.785 15.747 1.00 44.41 99 GLY A C 1
ATOM 749 O O . GLY A 1 99 ? -13.091 -35.543 15.447 1.00 44.41 99 GLY A O 1
ATOM 750 N N . LYS A 1 100 ? -15.174 -34.943 15.292 1.00 44.09 100 LYS A N 1
ATOM 751 C CA . LYS A 1 100 ? -16.603 -34.743 15.570 1.00 44.09 100 LYS A CA 1
ATOM 752 C C . LYS A 1 100 ? -17.272 -34.271 14.269 1.00 44.09 100 LYS A C 1
ATOM 754 O O . LYS A 1 100 ? -16.742 -33.394 13.595 1.00 44.09 100 LYS A O 1
ATOM 759 N N . LYS A 1 101 ? -18.459 -34.794 13.946 1.00 46.94 101 LYS A N 1
ATOM 760 C CA . LYS A 1 101 ? -19.392 -34.121 13.029 1.00 46.94 101 LYS A CA 1
ATOM 761 C C . LYS A 1 101 ? -20.017 -32.961 13.806 1.00 46.94 101 LYS A C 1
ATOM 763 O O . LYS A 1 101 ? -20.690 -33.221 14.798 1.00 46.94 101 LYS A O 1
ATOM 768 N N . VAL A 1 102 ? -19.822 -31.719 13.374 1.00 52.91 102 VAL A N 1
ATOM 769 C CA . VAL A 1 102 ? -20.692 -30.613 13.797 1.00 52.91 102 VAL A CA 1
ATOM 770 C C . VAL A 1 102 ? -21.644 -30.353 12.641 1.00 52.91 102 VAL A C 1
ATOM 772 O O . VAL A 1 102 ? -21.259 -29.854 11.588 1.00 52.91 102 VAL A O 1
ATOM 775 N N . GLN A 1 103 ? -22.872 -30.830 12.828 1.00 46.94 103 GLN A N 1
ATOM 776 C CA . GLN A 1 103 ? -24.008 -30.557 11.962 1.00 46.94 103 GLN A CA 1
ATOM 777 C C . GLN A 1 103 ? -24.353 -29.065 12.023 1.00 46.94 103 GLN A C 1
ATOM 779 O O . GLN A 1 103 ? -24.143 -28.410 13.043 1.00 46.94 103 GLN A O 1
ATOM 784 N N . GLY A 1 104 ? -24.866 -28.546 10.909 1.00 45.88 104 GLY A N 1
ATOM 785 C CA . GLY A 1 104 ? -25.169 -27.136 10.719 1.00 45.88 104 GLY A CA 1
ATOM 786 C C . GLY A 1 104 ? -26.100 -26.557 11.783 1.00 45.88 104 GLY A C 1
ATOM 787 O O . GLY A 1 104 ? -27.110 -27.156 12.155 1.00 45.88 104 GLY A O 1
ATOM 788 N N . VAL A 1 105 ? -25.766 -25.350 12.233 1.00 52.06 105 VAL A N 1
ATOM 789 C CA . VAL A 1 105 ? -26.656 -24.540 13.060 1.00 52.06 105 VAL A CA 1
ATOM 790 C C . VAL A 1 105 ? -27.661 -23.866 12.132 1.00 52.06 105 VAL A C 1
ATOM 792 O O . VAL A 1 105 ? -27.312 -23.097 11.237 1.00 52.06 105 VAL A O 1
ATOM 795 N N . LYS A 1 106 ? -28.923 -24.243 12.326 1.00 50.75 106 LYS A N 1
ATOM 796 C CA . LYS A 1 106 ? -30.106 -23.685 11.675 1.00 50.75 106 LYS A CA 1
ATOM 797 C C . LYS A 1 106 ? -30.234 -22.195 12.017 1.00 50.75 106 LYS A C 1
ATOM 799 O O . LYS A 1 106 ? -29.936 -21.790 13.137 1.00 50.75 106 LYS A O 1
ATOM 804 N N . LYS A 1 107 ? -30.720 -21.416 11.045 1.00 52.75 107 LYS A N 1
ATOM 805 C CA . LYS A 1 107 ? -31.167 -20.022 11.188 1.00 52.75 107 LYS A CA 1
ATOM 806 C C . LYS A 1 107 ? -31.995 -19.855 12.471 1.00 52.75 107 LYS A C 1
ATOM 808 O O . LYS A 1 107 ? -33.057 -20.468 12.587 1.00 52.75 107 LYS A O 1
ATOM 813 N N . ALA A 1 108 ? -31.518 -19.035 13.405 1.00 54.88 108 ALA A N 1
ATOM 814 C CA . ALA A 1 108 ? -32.346 -18.539 14.495 1.00 54.88 108 ALA A CA 1
ATOM 815 C C . ALA A 1 108 ? -33.319 -17.500 13.926 1.00 54.88 108 ALA A C 1
ATOM 817 O O . ALA A 1 108 ? -32.938 -16.651 13.118 1.00 54.88 108 ALA A O 1
ATOM 818 N N . LYS A 1 109 ? -34.590 -17.656 14.292 1.00 54.88 109 LYS A N 1
ATOM 819 C CA . LYS A 1 109 ? -35.688 -16.768 13.932 1.00 54.88 109 LYS A CA 1
ATOM 820 C C . LYS A 1 109 ? -35.462 -15.385 14.543 1.00 54.88 109 LYS A C 1
ATOM 822 O O . LYS A 1 109 ? -34.972 -15.275 15.663 1.00 54.88 109 LYS A O 1
ATOM 827 N N . LEU A 1 110 ? -35.852 -14.384 13.759 1.00 51.00 110 LEU A N 1
ATOM 828 C CA . LEU A 1 110 ? -36.191 -13.030 14.171 1.00 51.00 110 LEU A CA 1
ATOM 829 C C . LEU A 1 110 ? -37.043 -13.113 15.448 1.00 51.00 110 LEU A C 1
ATOM 831 O O . LEU A 1 110 ? -38.083 -13.768 15.441 1.00 51.00 110 LEU A O 1
ATOM 835 N N . ILE A 1 111 ? -36.543 -12.545 16.540 1.00 51.69 111 ILE A N 1
ATOM 836 C CA . ILE A 1 111 ? -37.357 -12.248 17.713 1.00 51.69 111 ILE A CA 1
ATOM 837 C C . ILE A 1 111 ? -37.753 -10.797 17.494 1.00 51.69 111 ILE A C 1
ATOM 839 O O . ILE A 1 111 ? -36.879 -9.927 17.452 1.00 51.69 111 ILE A O 1
ATOM 843 N N . ASP A 1 112 ? -39.036 -10.577 17.240 1.00 49.44 112 ASP A N 1
ATOM 844 C CA . ASP A 1 112 ? -39.624 -9.249 17.222 1.00 49.44 112 ASP A CA 1
ATOM 845 C C . ASP A 1 112 ? -39.381 -8.643 18.608 1.00 49.44 112 ASP A C 1
ATOM 847 O O . ASP A 1 112 ? -39.772 -9.211 19.627 1.00 49.44 112 ASP A O 1
ATOM 851 N N . ALA A 1 113 ? -38.604 -7.562 18.659 1.00 53.78 113 ALA A N 1
ATOM 852 C CA . ALA A 1 113 ? -38.443 -6.800 19.881 1.00 53.78 113 ALA A CA 1
ATOM 853 C C . ALA A 1 113 ? -39.746 -6.028 20.093 1.00 53.78 113 ALA A C 1
ATOM 855 O O . ALA A 1 113 ? -40.045 -5.106 19.332 1.00 53.78 113 ALA A O 1
ATOM 856 N N . ASP A 1 114 ? -40.518 -6.449 21.092 1.00 58.25 114 ASP A N 1
ATOM 857 C CA . ASP A 1 114 ? -41.683 -5.724 21.584 1.00 58.25 114 ASP A CA 1
ATOM 858 C C . ASP A 1 114 ? -41.288 -4.271 21.926 1.00 58.25 114 ASP A C 1
ATOM 860 O O . ASP A 1 114 ? -40.221 -4.048 22.518 1.00 58.25 114 ASP A O 1
ATOM 864 N N . PRO A 1 115 ? -42.105 -3.266 21.562 1.00 57.09 115 PRO A N 1
ATOM 865 C CA . PRO A 1 115 ? -41.874 -1.897 21.989 1.00 57.09 115 PRO A CA 1
ATOM 866 C C . PRO A 1 115 ? -42.089 -1.815 23.505 1.00 57.09 115 PRO A C 1
ATOM 868 O O . PRO A 1 115 ? -43.175 -2.088 24.009 1.00 57.09 115 PRO A O 1
ATOM 871 N N . LEU A 1 116 ? -41.036 -1.449 24.239 1.00 59.94 116 LEU A N 1
ATOM 872 C CA . LEU A 1 116 ? -41.138 -0.992 25.626 1.00 59.94 116 LEU A CA 1
ATOM 873 C C . LEU A 1 116 ? -41.764 0.409 25.630 1.00 59.94 116 LEU A C 1
ATOM 875 O O . LEU A 1 116 ? -41.076 1.406 25.846 1.00 59.94 116 LEU A O 1
ATOM 879 N N . ASP A 1 117 ? -43.060 0.459 25.346 1.00 52.78 117 ASP A N 1
ATOM 880 C CA . ASP A 1 117 ? -43.919 1.573 25.719 1.00 52.78 117 ASP A CA 1
ATOM 881 C C . ASP A 1 117 ? -44.322 1.405 27.202 1.00 52.78 117 ASP A C 1
ATOM 883 O O . ASP A 1 117 ? -44.495 0.291 27.699 1.00 52.78 117 ASP A O 1
ATOM 887 N N . ASP A 1 118 ? -44.446 2.535 27.900 1.00 53.66 118 ASP A N 1
ATOM 888 C CA . ASP A 1 118 ? -45.129 2.705 29.194 1.00 53.66 118 ASP A CA 1
ATOM 889 C C . ASP A 1 118 ? -44.403 2.322 30.496 1.00 53.66 118 ASP A C 1
ATOM 891 O O . ASP A 1 118 ? -44.949 1.614 31.341 1.00 53.66 118 ASP A O 1
ATOM 895 N N . TYR A 1 119 ? -43.213 2.882 30.754 1.00 57.09 119 TYR A N 1
ATOM 896 C CA . TYR A 1 119 ? -42.639 2.830 32.111 1.00 57.09 119 TYR A CA 1
ATOM 897 C C . TYR A 1 119 ? -41.970 4.115 32.611 1.00 57.09 119 TYR A C 1
ATOM 899 O O . TYR A 1 119 ? -40.938 4.038 33.257 1.00 57.09 119 TYR A O 1
ATOM 907 N N . PHE A 1 120 ? -42.549 5.292 32.360 1.00 52.19 120 PHE A N 1
ATOM 908 C CA . PHE A 1 120 ? -42.332 6.481 33.207 1.00 52.19 120 PHE A CA 1
ATOM 909 C C . PHE A 1 120 ? -43.532 7.437 33.077 1.00 52.19 120 PHE A C 1
ATOM 911 O O . PHE A 1 120 ? -43.495 8.424 32.346 1.00 52.19 120 PHE A O 1
ATOM 918 N N . SER A 1 121 ? -44.622 7.105 33.773 1.00 53.09 121 SER A N 1
ATOM 919 C CA . SER A 1 121 ? -45.589 8.097 34.248 1.00 53.09 121 SER A CA 1
ATOM 920 C C . SER A 1 121 ? -45.224 8.443 35.686 1.00 53.09 121 SER A C 1
ATOM 922 O O . SER A 1 121 ? -45.314 7.571 36.544 1.00 53.09 121 SER A O 1
ATOM 924 N N . ASP A 1 122 ? -44.741 9.667 35.887 1.00 48.69 122 ASP A N 1
ATOM 925 C CA . ASP A 1 122 ? -45.006 10.560 37.027 1.00 48.69 122 ASP A CA 1
ATOM 926 C C . ASP A 1 122 ? -44.380 11.938 36.741 1.00 48.69 122 ASP A C 1
ATOM 928 O O . ASP A 1 122 ? -43.192 11.987 36.336 1.00 48.69 122 ASP A O 1
#